Protein AF-A0A0M3KG43-F1 (afdb_monomer)

Structure (mmCIF, N/CA/C/O backbone):
data_AF-A0A0M3KG43-F1
#
_entry.id   AF-A0A0M3KG43-F1
#
loop_
_atom_site.group_PDB
_atom_site.id
_atom_site.type_symbol
_atom_site.label_atom_id
_atom_site.label_alt_id
_atom_site.label_comp_id
_atom_site.label_asym_id
_atom_site.label_entity_id
_atom_site.label_seq_id
_atom_site.pdbx_PDB_ins_code
_atom_site.Cartn_x
_atom_site.Cartn_y
_atom_site.Cartn_z
_atom_site.occupancy
_atom_site.B_iso_or_equiv
_atom_site.auth_seq_id
_atom_site.auth_comp_id
_atom_site.auth_asym_id
_atom_site.auth_atom_id
_atom_site.pdbx_PDB_model_num
ATOM 1 N N . LEU A 1 1 ? 4.629 12.536 -11.231 1.00 78.62 1 LEU A N 1
ATOM 2 C CA . LEU A 1 1 ? 5.384 11.865 -12.316 1.00 78.62 1 LEU A CA 1
ATOM 3 C C . LEU A 1 1 ? 6.868 12.067 -12.046 1.00 78.62 1 LEU A C 1
ATOM 5 O O . LEU A 1 1 ? 7.245 13.138 -11.595 1.00 78.62 1 LEU A O 1
ATOM 9 N N . CYS A 1 2 ? 7.681 11.039 -12.236 1.00 85.75 2 CYS A N 1
ATOM 10 C CA . CYS A 1 2 ? 9.037 10.951 -11.711 1.00 85.75 2 CYS A CA 1
ATOM 11 C C . CYS A 1 2 ? 9.881 10.137 -12.702 1.00 85.75 2 CYS A C 1
ATOM 13 O O . CYS A 1 2 ? 9.434 9.070 -13.115 1.00 85.75 2 CYS A O 1
ATOM 15 N N . TYR A 1 3 ? 11.050 10.628 -13.122 1.00 89.75 3 TYR A N 1
ATOM 16 C CA . TYR A 1 3 ? 11.850 10.020 -14.198 1.00 89.75 3 TYR A CA 1
ATOM 17 C C . TYR A 1 3 ? 13.330 9.904 -13.804 1.00 89.75 3 TYR A C 1
ATOM 19 O O . TYR A 1 3 ? 13.811 10.698 -13.000 1.00 89.75 3 TYR A O 1
ATOM 27 N N . ARG A 1 4 ? 14.039 8.905 -14.360 1.00 87.75 4 ARG A N 1
ATOM 28 C CA . ARG A 1 4 ? 15.476 8.622 -14.117 1.00 87.75 4 ARG A CA 1
ATOM 29 C C . ARG A 1 4 ? 15.880 8.549 -12.639 1.00 87.75 4 ARG A C 1
ATOM 31 O O . ARG A 1 4 ? 16.940 9.018 -12.243 1.00 87.75 4 ARG A O 1
ATOM 38 N N . MET A 1 5 ? 15.043 7.930 -11.816 1.00 88.56 5 MET A N 1
ATOM 39 C CA . MET A 1 5 ? 15.365 7.746 -10.406 1.00 88.56 5 MET A CA 1
ATOM 40 C C . MET A 1 5 ? 16.176 6.486 -10.139 1.00 88.56 5 MET A C 1
ATOM 42 O O . MET A 1 5 ? 15.880 5.419 -10.676 1.00 88.56 5 MET A O 1
ATOM 46 N N . THR A 1 6 ? 17.144 6.616 -9.235 1.00 89.50 6 THR A N 1
ATOM 47 C CA . THR A 1 6 ? 17.834 5.479 -8.628 1.00 89.50 6 THR A CA 1
ATOM 48 C C . THR A 1 6 ? 16.889 4.729 -7.676 1.00 89.50 6 THR A C 1
ATOM 50 O O . THR A 1 6 ? 15.939 5.326 -7.154 1.00 89.50 6 THR A O 1
ATOM 53 N N . PRO A 1 7 ? 17.134 3.431 -7.409 1.00 85.56 7 PRO A N 1
ATOM 54 C CA . PRO A 1 7 ? 16.336 2.651 -6.459 1.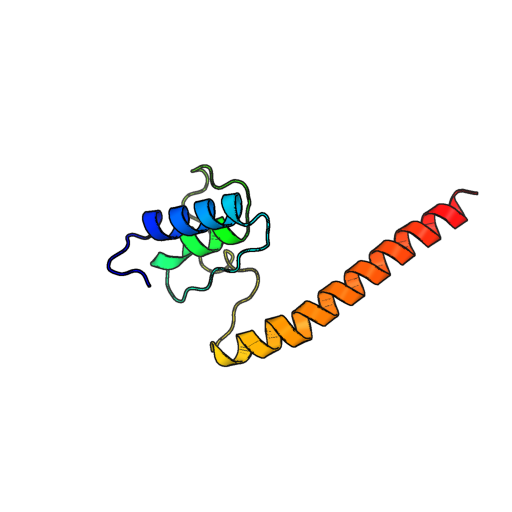00 85.56 7 PRO A CA 1
ATOM 55 C C . PRO A 1 7 ? 16.218 3.309 -5.073 1.00 85.56 7 PRO A C 1
ATOM 57 O O . PRO A 1 7 ? 15.142 3.314 -4.477 1.00 85.56 7 PRO A O 1
ATOM 60 N N . SER A 1 8 ? 17.295 3.940 -4.592 1.00 84.69 8 SER A N 1
ATOM 61 C CA . SER A 1 8 ? 17.319 4.659 -3.312 1.00 84.69 8 SER A CA 1
ATOM 62 C C . SER A 1 8 ? 16.380 5.868 -3.298 1.00 84.69 8 SER A C 1
ATOM 64 O O . SER A 1 8 ? 15.620 6.040 -2.347 1.00 84.69 8 SER A O 1
ATOM 66 N N . ASN A 1 9 ? 16.365 6.662 -4.375 1.00 89.25 9 ASN A N 1
ATOM 67 C CA . ASN A 1 9 ? 15.508 7.846 -4.465 1.00 89.25 9 ASN A CA 1
ATOM 68 C C . ASN A 1 9 ? 14.021 7.458 -4.472 1.00 89.25 9 ASN A C 1
ATOM 70 O O . ASN A 1 9 ? 13.202 8.128 -3.843 1.00 89.25 9 ASN A O 1
ATOM 74 N N . LYS A 1 10 ? 13.661 6.346 -5.134 1.00 88.62 10 LYS A N 1
ATOM 75 C CA . LYS A 1 10 ? 12.285 5.818 -5.104 1.00 88.62 10 LYS A CA 1
ATOM 76 C C .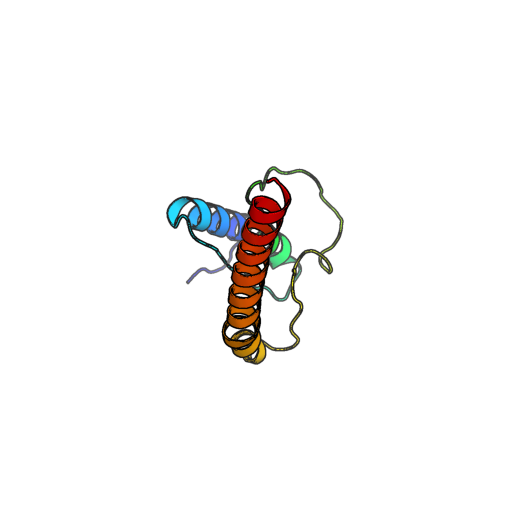 LYS A 1 10 ? 11.844 5.476 -3.676 1.00 88.62 10 LYS A C 1
ATOM 78 O O . LYS A 1 10 ? 10.740 5.837 -3.271 1.00 88.62 10 LYS A O 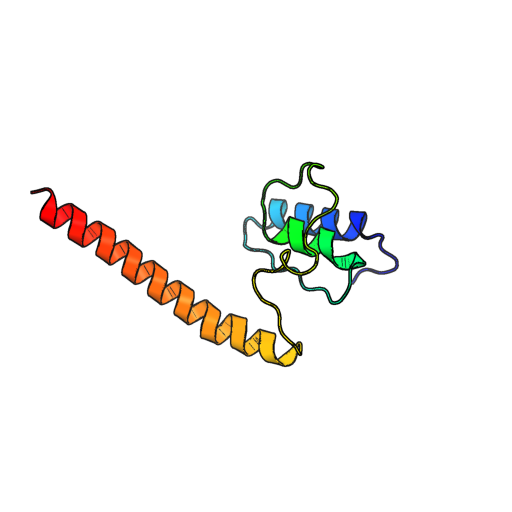1
ATOM 83 N N . ALA A 1 11 ? 12.707 4.812 -2.908 1.00 85.44 11 ALA A N 1
ATOM 84 C CA . ALA A 1 11 ? 12.425 4.436 -1.524 1.00 85.44 11 ALA A CA 1
ATOM 85 C C . ALA A 1 11 ? 12.305 5.652 -0.591 1.00 85.44 11 ALA A C 1
ATOM 87 O O . ALA A 1 11 ? 11.431 5.692 0.279 1.00 85.44 11 ALA A O 1
ATOM 88 N N . GLU A 1 12 ? 13.142 6.670 -0.792 1.00 87.62 12 GLU A N 1
ATOM 89 C CA . GLU A 1 12 ? 13.101 7.901 -0.004 1.00 87.62 12 GLU A CA 1
ATOM 90 C C . GLU A 1 12 ? 11.792 8.673 -0.205 1.00 87.62 12 GLU A C 1
ATOM 92 O O . GLU A 1 12 ? 11.181 9.107 0.773 1.00 87.62 12 GLU A O 1
ATOM 97 N N . ILE A 1 13 ? 11.293 8.756 -1.443 1.00 89.19 13 ILE A N 1
ATOM 98 C CA . ILE A 1 13 ? 9.990 9.372 -1.732 1.00 89.19 13 ILE A CA 1
ATOM 99 C C . ILE A 1 13 ? 8.864 8.641 -1.001 1.00 89.19 13 ILE A C 1
ATOM 101 O O . ILE A 1 13 ? 8.029 9.287 -0.368 1.00 89.19 13 ILE A O 1
ATOM 105 N N . VAL A 1 14 ? 8.844 7.306 -1.038 1.00 87.06 14 VAL A N 1
ATOM 106 C CA . VAL A 1 14 ? 7.836 6.517 -0.310 1.00 87.06 14 VAL A CA 1
ATOM 107 C C . VAL A 1 14 ? 7.902 6.800 1.191 1.00 87.06 14 VAL A C 1
ATOM 109 O O . VAL A 1 14 ? 6.867 7.027 1.821 1.00 87.06 14 VAL A O 1
ATOM 112 N N . LYS A 1 15 ? 9.110 6.870 1.762 1.00 85.06 15 LYS A N 1
ATOM 113 C CA . LYS A 1 15 ? 9.321 7.189 3.182 1.00 85.06 15 LYS A CA 1
ATOM 114 C C . LYS A 1 15 ? 8.834 8.598 3.536 1.00 85.06 15 LYS A C 1
ATOM 116 O O . LYS A 1 15 ? 8.226 8.779 4.592 1.00 85.06 15 LYS A O 1
ATOM 121 N N . LEU A 1 16 ? 9.072 9.582 2.668 1.00 87.38 16 LEU A N 1
ATOM 122 C CA . LEU A 1 16 ? 8.583 10.952 2.838 1.00 87.38 16 LEU A CA 1
ATOM 123 C C . LEU A 1 16 ? 7.053 11.004 2.795 1.00 87.38 16 LEU A C 1
ATOM 125 O O . LEU A 1 16 ? 6.438 11.526 3.722 1.00 87.38 16 LEU A O 1
ATOM 129 N N . VAL A 1 17 ? 6.430 10.392 1.785 1.00 87.19 17 VAL A N 1
ATOM 130 C CA . VAL A 1 17 ? 4.965 10.354 1.650 1.00 87.19 17 VAL A CA 1
ATOM 131 C C . VAL A 1 17 ? 4.323 9.655 2.847 1.00 87.19 17 VAL A C 1
ATOM 133 O O . VAL A 1 17 ? 3.354 10.170 3.400 1.00 87.19 17 VAL A O 1
ATOM 136 N N . LYS A 1 18 ? 4.888 8.534 3.308 1.00 81.31 18 LYS A N 1
ATOM 137 C CA . LYS A 1 18 ? 4.397 7.805 4.487 1.00 81.31 18 LYS A CA 1
ATOM 138 C C . LYS A 1 18 ? 4.418 8.677 5.747 1.00 81.31 18 LYS A C 1
ATOM 140 O O . LYS A 1 18 ? 3.433 8.713 6.481 1.00 81.31 18 LYS A O 1
ATOM 145 N N . LYS A 1 19 ? 5.500 9.438 5.961 1.00 82.50 19 LYS A N 1
ATOM 146 C CA . LYS A 1 19 ? 5.608 10.392 7.079 1.00 82.50 19 LYS A CA 1
ATOM 147 C C . LYS A 1 19 ? 4.607 11.543 6.972 1.00 82.50 19 LYS A C 1
ATOM 149 O O . LYS A 1 19 ? 4.039 11.943 7.985 1.00 82.50 19 LYS A O 1
ATOM 154 N N . SER A 1 20 ? 4.394 12.074 5.771 1.00 85.31 20 SER A N 1
ATOM 155 C CA . SER A 1 20 ? 3.522 13.233 5.560 1.00 85.31 20 SER A CA 1
ATOM 156 C C . SER A 1 20 ? 2.033 12.887 5.603 1.00 85.31 20 SER A C 1
ATOM 158 O O . SER A 1 20 ? 1.255 13.655 6.160 1.00 85.31 20 SER A O 1
ATOM 160 N N . LEU A 1 21 ? 1.623 11.750 5.032 1.00 80.44 21 LEU A N 1
ATOM 161 C CA . LEU A 1 21 ? 0.206 11.428 4.830 1.00 80.44 21 LEU A CA 1
ATOM 162 C C . LEU A 1 21 ? -0.456 10.730 6.034 1.00 80.44 21 LEU A C 1
ATOM 164 O O . LEU A 1 21 ? -1.675 10.586 6.031 1.00 80.44 21 LEU A O 1
ATOM 168 N N . LYS A 1 22 ? 0.318 10.273 7.039 1.00 73.19 22 LYS A N 1
ATOM 169 C CA . LYS A 1 22 ? -0.150 9.473 8.203 1.00 73.19 22 LYS A CA 1
ATOM 170 C C . LYS A 1 22 ? -1.117 8.327 7.833 1.00 73.19 22 LYS A C 1
ATOM 172 O O . LYS A 1 22 ? -1.958 7.926 8.632 1.00 73.19 22 LYS A O 1
ATOM 177 N N . GLY A 1 23 ? -1.011 7.814 6.610 1.00 71.75 23 GLY A N 1
ATOM 178 C CA . GLY A 1 23 ? -1.898 6.807 6.039 1.00 71.75 23 GLY A CA 1
ATOM 179 C C . GLY A 1 23 ? -1.125 5.598 5.524 1.00 71.75 23 GLY A C 1
ATOM 180 O O . GLY A 1 23 ? 0.107 5.574 5.537 1.00 71.75 23 GLY A O 1
ATOM 181 N N . LYS A 1 24 ? -1.854 4.587 5.041 1.00 75.75 24 LYS A N 1
ATOM 182 C CA . LYS A 1 24 ? -1.240 3.423 4.391 1.00 75.75 24 LYS A CA 1
ATOM 183 C C . LYS A 1 24 ? -0.768 3.801 2.989 1.00 75.75 24 LYS A C 1
ATOM 185 O O . LYS A 1 24 ? -1.536 4.346 2.200 1.00 75.75 24 LYS A O 1
ATOM 190 N N . VAL A 1 25 ? 0.485 3.482 2.682 1.00 82.62 25 VAL A N 1
ATOM 191 C CA . VAL A 1 25 ? 1.090 3.677 1.362 1.00 82.62 25 VAL A CA 1
ATOM 192 C C . VAL A 1 25 ? 1.278 2.307 0.727 1.00 82.62 25 VAL A C 1
ATOM 194 O O . VAL A 1 25 ? 1.808 1.410 1.370 1.00 82.62 25 VAL A O 1
ATOM 197 N N . LEU A 1 26 ? 0.844 2.150 -0.522 1.00 82.81 26 LEU A N 1
ATOM 198 C CA . LEU A 1 26 ? 1.050 0.936 -1.308 1.00 82.81 26 LEU A CA 1
ATOM 199 C C . LEU A 1 26 ? 2.079 1.224 -2.402 1.00 82.81 26 LEU A C 1
ATOM 201 O O . LEU A 1 26 ? 1.856 2.107 -3.233 1.00 82.81 26 LEU A O 1
ATOM 205 N N . ALA A 1 27 ? 3.180 0.475 -2.416 1.00 84.69 27 ALA A N 1
ATOM 206 C CA . ALA A 1 27 ? 4.167 0.507 -3.491 1.00 84.69 27 ALA A CA 1
ATOM 207 C C . ALA A 1 27 ? 4.055 -0.756 -4.349 1.00 84.69 27 ALA A 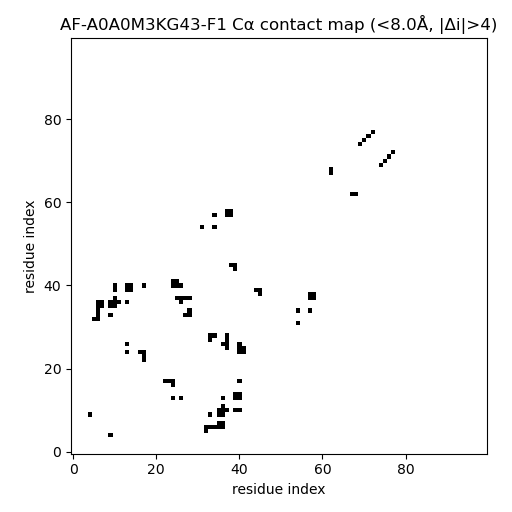C 1
ATOM 209 O O . ALA A 1 27 ? 3.858 -1.855 -3.840 1.00 84.69 27 ALA A O 1
ATOM 210 N N . ILE A 1 28 ? 4.169 -0.590 -5.666 1.00 83.12 28 ILE A N 1
ATOM 211 C CA . ILE A 1 28 ? 4.070 -1.674 -6.645 1.00 83.12 28 ILE A CA 1
ATOM 212 C C . ILE A 1 28 ? 5.233 -1.520 -7.610 1.00 83.12 28 ILE A C 1
ATOM 214 O O . ILE A 1 28 ? 5.479 -0.420 -8.105 1.00 83.12 28 ILE A O 1
ATOM 218 N N . GLY A 1 29 ? 5.924 -2.620 -7.877 1.00 83.88 29 GLY A N 1
ATOM 219 C CA . GLY A 1 29 ? 7.037 -2.681 -8.812 1.00 83.88 29 GLY A CA 1
ATOM 220 C C . GLY A 1 29 ? 7.134 -4.056 -9.451 1.00 83.88 29 GLY A C 1
ATOM 221 O O . GLY A 1 29 ? 6.565 -5.024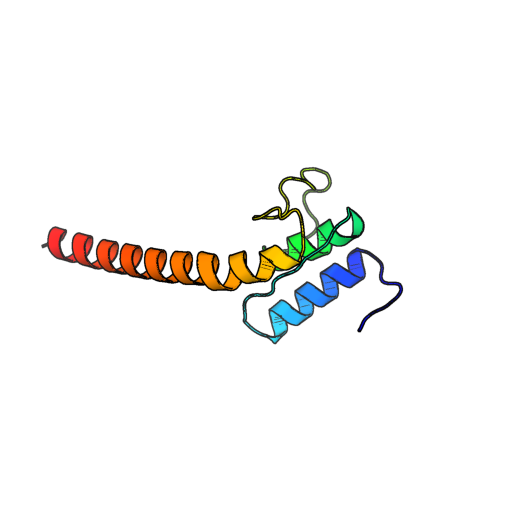 -8.944 1.00 83.88 29 GLY A O 1
ATOM 222 N N . ASP A 1 30 ? 7.820 -4.124 -10.582 1.00 79.94 30 ASP A N 1
ATOM 223 C CA . ASP A 1 30 ? 7.951 -5.326 -11.409 1.00 79.94 30 ASP A CA 1
ATOM 224 C C . ASP A 1 30 ? 9.363 -5.931 -11.364 1.00 79.94 30 ASP A C 1
ATOM 226 O O . ASP A 1 30 ? 9.534 -7.114 -11.658 1.00 79.94 30 ASP A O 1
ATOM 230 N N . GLY A 1 31 ? 10.370 -5.146 -10.969 1.00 78.50 31 GLY A N 1
ATOM 231 C CA . GLY A 1 31 ? 11.772 -5.554 -10.994 1.00 78.50 31 GLY A CA 1
ATOM 232 C C . GLY A 1 31 ? 12.549 -5.306 -9.700 1.00 78.50 31 GLY A C 1
ATOM 233 O O . GLY A 1 31 ? 12.102 -4.641 -8.767 1.00 78.50 31 GLY A O 1
ATOM 234 N N . ALA A 1 32 ? 13.792 -5.799 -9.675 1.00 77.75 32 ALA A N 1
ATOM 235 C CA . ALA A 1 32 ? 14.712 -5.663 -8.539 1.00 77.75 32 ALA A CA 1
ATOM 236 C C . ALA A 1 32 ? 14.974 -4.199 -8.124 1.00 77.75 32 ALA A C 1
ATOM 238 O O . ALA A 1 32 ? 15.239 -3.916 -6.959 1.00 77.75 32 ALA A O 1
ATOM 239 N N . ASN A 1 33 ? 14.848 -3.261 -9.067 1.00 81.75 33 ASN A N 1
ATOM 240 C CA . ASN A 1 33 ? 15.010 -1.826 -8.828 1.00 81.75 33 ASN A CA 1
ATOM 241 C C . ASN A 1 33 ? 13.907 -1.222 -7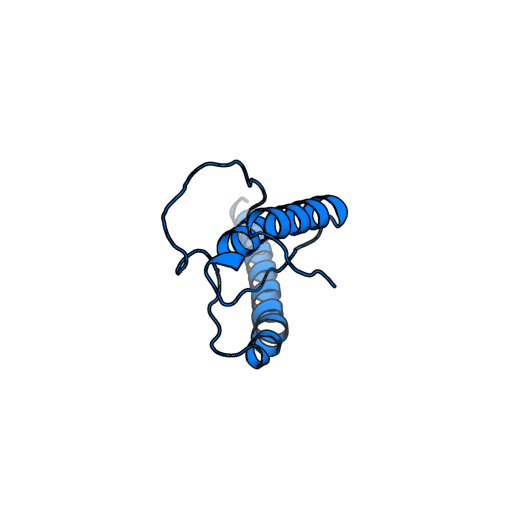.946 1.00 81.75 33 ASN A C 1
ATOM 243 O O . ASN A 1 33 ? 14.093 -0.128 -7.413 1.00 81.75 33 ASN A O 1
ATOM 247 N N . ASP A 1 34 ? 12.772 -1.907 -7.805 1.00 82.88 34 ASP A N 1
ATOM 248 C CA . ASP A 1 34 ? 11.632 -1.449 -7.011 1.00 82.88 34 ASP A CA 1
ATOM 249 C C . ASP A 1 34 ? 11.543 -2.145 -5.649 1.00 82.88 34 ASP A C 1
ATOM 251 O O . ASP A 1 34 ? 10.795 -1.699 -4.786 1.00 82.88 34 ASP A O 1
ATOM 255 N N . VAL A 1 35 ? 12.356 -3.178 -5.401 1.00 79.81 35 VAL A N 1
ATOM 256 C CA . VAL A 1 35 ? 12.444 -3.864 -4.100 1.00 79.81 35 VAL A CA 1
ATOM 257 C C . VAL A 1 35 ? 12.638 -2.894 -2.923 1.00 79.81 35 VAL A C 1
ATOM 259 O O . VAL A 1 35 ? 11.858 -2.991 -1.975 1.00 79.81 35 VAL A O 1
ATOM 262 N N . PRO A 1 36 ? 13.582 -1.925 -2.944 1.00 79.69 36 PRO A N 1
ATOM 263 C CA . PRO A 1 36 ? 13.738 -1.007 -1.811 1.00 79.69 36 PRO A CA 1
ATOM 264 C C . PRO A 1 36 ? 12.527 -0.079 -1.630 1.00 79.69 36 PRO A C 1
ATOM 266 O O . PRO A 1 36 ? 12.200 0.306 -0.510 1.00 79.69 36 PRO A O 1
ATOM 269 N N . MET A 1 37 ? 11.832 0.257 -2.721 1.00 82.75 37 MET A N 1
ATOM 270 C CA . MET A 1 37 ? 10.604 1.052 -2.688 1.00 82.75 37 MET A CA 1
ATOM 271 C C . MET A 1 37 ? 9.440 0.261 -2.071 1.00 82.75 37 MET A C 1
ATOM 273 O O . MET A 1 37 ? 8.714 0.813 -1.246 1.00 82.75 37 MET A O 1
ATOM 277 N N . ILE A 1 38 ? 9.288 -1.017 -2.436 1.00 82.94 38 ILE A N 1
ATOM 278 C CA . ILE A 1 38 ? 8.259 -1.922 -1.898 1.00 82.94 38 ILE A CA 1
ATOM 279 C C . ILE A 1 38 ? 8.484 -2.142 -0.395 1.00 82.94 38 ILE A C 1
ATOM 281 O O . ILE A 1 38 ? 7.584 -1.906 0.405 1.00 82.94 38 ILE A O 1
ATOM 285 N N . GLN A 1 39 ? 9.717 -2.451 0.014 1.00 77.31 39 GLN A N 1
ATOM 286 C CA . GLN A 1 39 ? 10.047 -2.708 1.420 1.00 77.31 39 GLN A CA 1
ATOM 287 C C . GLN A 1 39 ? 9.797 -1.506 2.346 1.00 77.31 39 GLN A C 1
ATOM 289 O O . GLN A 1 39 ? 9.313 -1.683 3.466 1.00 77.31 39 GLN A O 1
ATOM 294 N N . CYS A 1 40 ? 10.110 -0.280 1.905 1.00 78.00 40 CYS A N 1
ATOM 295 C CA . CYS A 1 40 ? 9.849 0.908 2.725 1.00 78.00 40 CYS A CA 1
ATOM 296 C C . CYS A 1 40 ? 8.356 1.308 2.754 1.00 78.00 40 CYS A C 1
ATOM 298 O O . CYS A 1 40 ? 7.965 2.096 3.621 1.00 78.00 40 CYS A O 1
ATOM 300 N N . ALA A 1 41 ? 7.515 0.804 1.840 1.00 70.38 41 ALA A N 1
ATOM 301 C CA . ALA A 1 41 ? 6.068 1.022 1.901 1.00 70.38 41 ALA A CA 1
ATOM 302 C C . ALA A 1 41 ? 5.429 0.181 3.012 1.00 70.38 41 ALA A C 1
ATOM 304 O O . ALA A 1 41 ? 4.672 0.726 3.821 1.00 70.38 41 ALA A O 1
ATOM 305 N N . ASP A 1 42 ? 5.816 -1.092 3.112 1.00 66.50 42 ASP A N 1
ATOM 306 C CA . ASP A 1 42 ? 5.248 -2.035 4.079 1.00 66.50 42 ASP A CA 1
ATOM 307 C C . ASP A 1 42 ? 5.715 -1.720 5.513 1.00 66.50 42 ASP A C 1
ATOM 309 O O . ASP A 1 42 ? 4.898 -1.439 6.393 1.00 66.50 42 ASP A O 1
ATOM 313 N N . ASN A 1 43 ? 7.026 -1.606 5.753 1.00 57.94 43 ASN A N 1
ATOM 314 C CA . ASN A 1 43 ? 7.569 -1.420 7.106 1.00 57.94 43 ASN A CA 1
ATOM 315 C C . ASN A 1 43 ? 7.840 0.055 7.456 1.00 57.94 43 ASN A C 1
ATOM 317 O O . ASN A 1 43 ? 8.177 0.878 6.607 1.00 57.94 43 ASN A O 1
ATOM 321 N N . GLU A 1 44 ? 7.652 0.441 8.720 1.00 49.03 44 GLU A N 1
ATOM 322 C CA . GLU A 1 44 ? 7.894 1.817 9.199 1.00 49.03 44 GLU A CA 1
ATOM 323 C C . GLU A 1 44 ? 9.384 2.118 9.457 1.00 49.03 44 GLU A C 1
ATOM 325 O O . GLU A 1 44 ? 9.819 3.268 9.363 1.00 49.03 44 GLU A O 1
ATOM 330 N N . SER A 1 45 ? 10.205 1.094 9.702 1.00 47.12 45 SER A N 1
ATOM 331 C CA . SER A 1 45 ? 11.619 1.226 10.067 1.00 47.12 45 SER A CA 1
ATOM 332 C C . SER A 1 45 ? 12.561 0.875 8.906 1.00 47.12 45 SER A C 1
ATOM 334 O O . SER A 1 45 ? 13.208 -0.168 8.901 1.00 47.12 45 SER A O 1
ATOM 336 N N . CYS A 1 46 ? 12.680 1.751 7.906 1.00 49.12 46 CYS A N 1
ATOM 337 C CA . CYS A 1 46 ? 13.760 1.639 6.914 1.00 49.12 46 CYS A CA 1
ATOM 338 C C . CYS A 1 46 ? 15.062 2.216 7.512 1.00 49.12 46 CYS A C 1
ATOM 340 O O . CYS A 1 46 ? 15.357 3.406 7.330 1.00 49.12 46 CYS A O 1
ATOM 342 N N . SER A 1 47 ? 15.804 1.387 8.254 1.00 41.69 47 SER A N 1
ATOM 343 C CA . SER A 1 47 ? 17.170 1.648 8.735 1.00 41.69 47 SER A CA 1
ATOM 344 C C . SER A 1 47 ? 18.118 0.538 8.265 1.00 41.69 47 SER A C 1
ATOM 346 O O . SER A 1 47 ? 18.335 -0.414 8.999 1.00 41.69 47 SER A O 1
ATOM 348 N N . LEU A 1 48 ? 18.633 0.666 7.034 1.00 50.50 48 LEU A N 1
ATOM 349 C CA . LEU A 1 48 ? 19.932 0.180 6.505 1.00 50.50 48 LEU A CA 1
ATOM 350 C C . LEU A 1 48 ? 20.475 -1.233 6.852 1.00 50.50 48 LEU A C 1
ATOM 352 O O . LEU A 1 48 ? 21.600 -1.537 6.473 1.00 50.50 48 LEU A O 1
ATOM 356 N N . LEU A 1 49 ? 19.730 -2.124 7.497 1.00 36.97 49 LEU A N 1
ATOM 357 C CA . LEU A 1 49 ? 20.190 -3.459 7.881 1.00 36.97 49 LEU A CA 1
ATOM 358 C C . LEU A 1 49 ? 19.378 -4.533 7.157 1.00 36.97 49 LEU A C 1
ATOM 360 O O . LEU A 1 49 ? 18.156 -4.480 7.108 1.00 36.97 49 LEU A O 1
ATOM 364 N N . ILE A 1 50 ? 20.089 -5.553 6.679 1.00 41.41 50 ILE A N 1
ATOM 365 C CA . ILE A 1 50 ? 19.603 -6.744 5.963 1.00 41.41 50 ILE A CA 1
ATOM 366 C C . ILE A 1 50 ? 19.484 -6.542 4.440 1.00 41.41 50 ILE A C 1
ATOM 368 O O . ILE A 1 50 ? 18.516 -6.884 3.766 1.00 41.41 50 ILE A O 1
ATOM 372 N N . GLN A 1 51 ? 20.584 -6.046 3.876 1.00 46.16 51 GLN A N 1
ATOM 373 C CA . GLN A 1 51 ? 21.164 -6.583 2.646 1.00 46.16 51 GLN A CA 1
ATOM 374 C C . GLN A 1 51 ? 20.870 -8.097 2.484 1.00 46.16 51 GLN A C 1
ATOM 376 O O . GLN A 1 51 ? 21.174 -8.887 3.372 1.00 46.16 51 GLN A O 1
ATOM 381 N N . MET A 1 52 ? 20.381 -8.487 1.299 1.00 39.97 52 MET A N 1
ATOM 382 C CA . MET A 1 52 ? 20.612 -9.799 0.654 1.00 39.97 52 MET A CA 1
ATOM 383 C C . MET A 1 52 ? 19.604 -10.958 0.793 1.00 39.97 52 MET A C 1
ATOM 385 O O . MET A 1 52 ? 19.904 -12.023 0.264 1.00 39.97 52 MET A O 1
ATOM 389 N N . PHE A 1 53 ? 18.397 -10.820 1.351 1.00 40.84 53 PHE A N 1
ATOM 390 C CA . PHE A 1 53 ? 17.409 -11.911 1.235 1.00 40.84 53 PHE A CA 1
ATOM 391 C C . PHE A 1 53 ? 16.014 -11.421 0.862 1.00 40.84 53 PHE A C 1
ATOM 393 O O . PHE A 1 53 ? 15.406 -10.644 1.585 1.00 40.84 53 PHE A O 1
ATOM 400 N N . LYS A 1 54 ? 15.488 -12.006 -0.223 1.00 39.81 54 LYS A N 1
ATOM 401 C CA . LYS A 1 54 ? 14.064 -12.093 -0.578 1.00 39.81 54 LYS A CA 1
ATOM 402 C C . LYS A 1 54 ? 13.470 -10.937 -1.389 1.00 39.81 54 LYS A C 1
ATOM 404 O O . LYS A 1 54 ? 12.507 -10.321 -0.972 1.00 39.81 54 LYS A O 1
ATOM 409 N N . ALA A 1 55 ? 13.894 -10.786 -2.642 1.00 40.69 55 ALA A N 1
ATOM 410 C CA . ALA A 1 55 ? 13.075 -10.094 -3.648 1.00 40.69 55 ALA A CA 1
ATOM 411 C C . ALA A 1 55 ? 11.754 -10.842 -3.977 1.00 40.69 55 ALA A C 1
ATOM 413 O O . ALA A 1 55 ? 10.817 -10.234 -4.469 1.00 40.69 55 ALA A O 1
ATOM 414 N N . VAL A 1 56 ? 11.648 -12.142 -3.654 1.00 38.12 56 VAL A N 1
ATOM 415 C CA . VAL A 1 56 ? 10.419 -12.958 -3.816 1.00 38.12 56 VAL A CA 1
ATOM 416 C C . VAL A 1 56 ? 9.583 -13.043 -2.524 1.00 38.12 56 VAL A C 1
ATOM 418 O O . VAL A 1 56 ? 8.423 -13.430 -2.565 1.00 38.12 56 VAL A O 1
ATOM 421 N N . MET A 1 57 ? 10.129 -12.626 -1.375 1.00 43.94 57 MET A N 1
ATOM 422 C CA . MET A 1 57 ? 9.378 -12.488 -0.112 1.00 43.94 57 MET A CA 1
ATOM 423 C C . MET A 1 57 ? 9.432 -11.062 0.449 1.00 43.94 57 MET A C 1
ATOM 425 O O . MET A 1 57 ? 9.444 -10.870 1.661 1.00 43.94 57 MET A O 1
ATOM 429 N N . ALA A 1 58 ? 9.537 -10.076 -0.441 1.00 45.53 58 ALA A N 1
ATOM 430 C CA . ALA A 1 58 ? 9.486 -8.657 -0.095 1.00 45.53 58 ALA A CA 1
ATOM 431 C C . ALA A 1 58 ? 8.113 -8.031 -0.376 1.00 45.53 58 ALA A C 1
ATOM 433 O O . ALA A 1 58 ? 7.932 -6.862 -0.079 1.00 45.53 58 ALA A O 1
ATOM 434 N N . SER A 1 59 ? 7.175 -8.783 -0.957 1.00 52.53 59 SER A N 1
ATOM 435 C CA . SER A 1 59 ? 5.808 -8.337 -1.225 1.00 52.53 59 SER A CA 1
ATOM 436 C C . SER A 1 59 ? 4.827 -9.301 -0.573 1.00 52.53 59 SER A C 1
ATOM 438 O O . SER A 1 59 ? 4.888 -10.500 -0.856 1.00 52.53 59 SER A O 1
ATOM 440 N N . ASP A 1 60 ? 3.886 -8.787 0.215 1.00 61.94 60 ASP A N 1
ATOM 441 C CA . ASP A 1 60 ? 2.841 -9.605 0.847 1.00 61.94 60 ASP A CA 1
ATOM 442 C C . ASP A 1 60 ? 1.930 -10.304 -0.182 1.00 61.94 60 ASP A C 1
ATOM 444 O O . ASP A 1 60 ? 1.324 -11.337 0.105 1.00 61.94 60 ASP A O 1
ATOM 448 N N . PHE A 1 61 ? 1.857 -9.772 -1.410 1.00 67.19 61 PHE A N 1
ATOM 449 C CA . PHE A 1 61 ? 1.046 -10.309 -2.502 1.00 67.19 61 PHE A CA 1
ATOM 450 C C . PHE A 1 61 ? 1.775 -10.212 -3.847 1.00 67.19 61 PHE A C 1
ATOM 452 O O . PHE A 1 61 ? 2.166 -9.127 -4.272 1.00 67.19 61 PHE A O 1
ATOM 459 N N . ALA A 1 62 ? 1.884 -11.336 -4.562 1.00 72.62 62 ALA A N 1
ATOM 460 C CA . ALA A 1 62 ? 2.362 -11.384 -5.943 1.00 72.62 62 ALA A CA 1
ATOM 461 C C . ALA A 1 62 ? 1.180 -11.561 -6.907 1.00 72.62 62 ALA A C 1
ATOM 463 O O . ALA A 1 62 ? 0.378 -12.486 -6.771 1.00 72.62 62 ALA A O 1
ATOM 464 N N . ILE A 1 63 ? 1.064 -10.671 -7.893 1.00 76.94 63 ILE A N 1
ATOM 465 C CA . ILE A 1 63 ? -0.037 -10.663 -8.860 1.00 76.94 63 ILE A CA 1
ATOM 466 C C . ILE A 1 63 ? 0.539 -10.693 -10.276 1.00 76.94 63 ILE A C 1
ATOM 468 O O . ILE A 1 63 ? 1.390 -9.880 -10.616 1.00 76.94 63 ILE A O 1
ATOM 472 N N . ALA A 1 64 ? 0.027 -11.576 -11.137 1.00 77.94 64 ALA A N 1
ATOM 473 C CA . ALA A 1 64 ? 0.546 -11.744 -12.499 1.00 77.94 64 ALA A CA 1
ATOM 474 C C . ALA A 1 64 ? 0.294 -10.544 -13.436 1.00 77.94 64 ALA A C 1
ATOM 476 O O . ALA A 1 64 ? 1.021 -10.347 -14.404 1.00 77.94 64 ALA A O 1
ATOM 477 N N . ARG A 1 65 ? -0.776 -9.768 -13.210 1.00 82.06 65 ARG A N 1
ATOM 478 C CA . ARG A 1 65 ? -1.152 -8.614 -14.045 1.00 82.06 65 ARG A CA 1
ATOM 479 C C . AR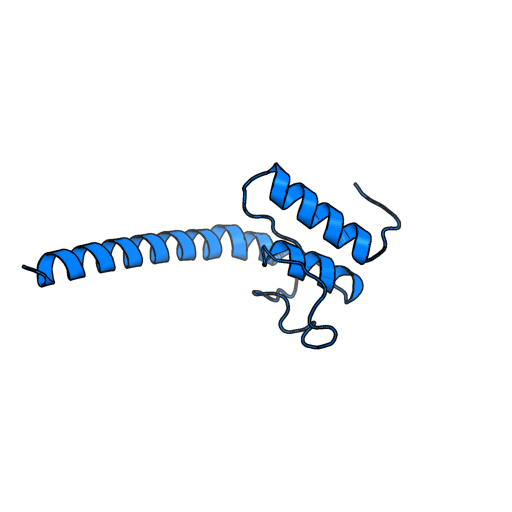G A 1 65 ? -1.768 -7.506 -13.204 1.00 82.06 65 ARG A C 1
ATOM 481 O O . ARG A 1 65 ? -2.609 -7.772 -12.347 1.00 82.06 65 ARG A O 1
ATOM 488 N N . PHE A 1 66 ? -1.469 -6.256 -13.554 1.00 82.25 66 PHE A N 1
ATOM 489 C CA . PHE A 1 66 ? -1.969 -5.074 -12.843 1.00 82.25 66 PHE A CA 1
ATOM 490 C C . PHE A 1 66 ? -3.507 -4.989 -12.776 1.00 82.25 66 PHE A C 1
ATOM 492 O O . PHE A 1 66 ? -4.060 -4.492 -11.801 1.00 82.25 66 PHE A O 1
ATOM 499 N N . ARG A 1 67 ? -4.237 -5.552 -13.753 1.00 86.44 67 ARG A N 1
ATOM 500 C CA . ARG A 1 67 ? -5.716 -5.584 -13.744 1.00 86.44 67 ARG A CA 1
ATOM 501 C C . ARG A 1 67 ? -6.299 -6.261 -12.495 1.00 86.44 67 ARG A C 1
ATOM 503 O O . ARG A 1 67 ? -7.371 -5.863 -12.042 1.00 86.44 67 ARG A O 1
ATOM 510 N N . PHE A 1 68 ? -5.620 -7.262 -11.937 1.00 85.56 68 PHE A N 1
ATOM 511 C CA . PHE A 1 68 ? -6.109 -7.977 -10.755 1.00 85.56 68 PHE A CA 1
ATOM 512 C C . PHE A 1 68 ? -5.908 -7.194 -9.453 1.00 85.56 68 PHE A C 1
ATOM 514 O O . PHE A 1 68 ? -6.588 -7.485 -8.471 1.00 85.56 68 PHE A O 1
ATOM 521 N N . LEU A 1 69 ? -5.059 -6.158 -9.449 1.00 86.00 69 LEU A N 1
ATOM 522 C CA . LEU A 1 69 ? -4.853 -5.286 -8.291 1.00 86.00 69 LEU A CA 1
ATOM 523 C C . LEU A 1 69 ? -6.168 -4.662 -7.812 1.00 86.00 69 LEU A C 1
ATOM 525 O O . LEU A 1 69 ? -6.430 -4.599 -6.613 1.00 86.00 69 LEU A O 1
ATOM 529 N N . ARG A 1 70 ? -7.030 -4.253 -8.751 1.00 88.06 70 ARG A N 1
ATOM 530 C CA . ARG A 1 70 ? -8.343 -3.680 -8.431 1.00 88.06 70 ARG A CA 1
ATOM 531 C C . ARG A 1 70 ? -9.194 -4.658 -7.623 1.00 88.06 70 ARG A C 1
ATOM 533 O O . ARG A 1 70 ? -9.768 -4.274 -6.611 1.00 88.06 70 ARG A O 1
ATOM 540 N N . THR A 1 71 ? -9.273 -5.911 -8.064 1.00 88.69 71 THR A N 1
ATOM 541 C CA . THR A 1 71 ? -10.060 -6.947 -7.383 1.00 88.69 71 THR A CA 1
ATOM 542 C C . THR A 1 71 ? -9.430 -7.339 -6.049 1.00 88.69 71 THR A C 1
ATOM 544 O O . THR A 1 71 ? -10.149 -7.580 -5.078 1.00 88.69 71 THR A O 1
ATOM 547 N N . LEU A 1 72 ? -8.097 -7.375 -5.970 1.00 85.94 72 LEU A N 1
ATOM 548 C CA . LEU A 1 72 ? -7.394 -7.656 -4.723 1.00 85.94 72 LEU A CA 1
ATOM 549 C C . LEU A 1 72 ? -7.699 -6.582 -3.671 1.00 85.94 72 LEU A C 1
ATOM 551 O O . LEU A 1 72 ? -8.175 -6.904 -2.589 1.00 85.94 72 LEU A O 1
ATOM 555 N N . LEU A 1 73 ? -7.502 -5.304 -3.994 1.00 84.44 73 LEU A N 1
ATOM 556 C CA . LEU A 1 73 ? -7.687 -4.222 -3.025 1.00 84.44 73 LEU A CA 1
ATOM 557 C C . LEU A 1 73 ? -9.160 -4.005 -2.662 1.00 84.44 73 LEU A C 1
ATOM 559 O O . LEU A 1 73 ? -9.494 -3.918 -1.484 1.00 84.44 73 LEU A O 1
ATOM 563 N N . MET A 1 74 ? -10.049 -3.946 -3.657 1.00 87.94 74 MET A N 1
ATOM 564 C CA . MET A 1 74 ? -11.443 -3.555 -3.415 1.00 87.94 74 MET A CA 1
ATOM 565 C C . MET A 1 74 ? -12.284 -4.690 -2.835 1.00 87.94 74 MET A C 1
ATOM 567 O O . MET A 1 74 ? -13.105 -4.442 -1.961 1.00 87.94 74 MET A O 1
ATOM 571 N N . VAL A 1 75 ? -12.099 -5.930 -3.302 1.00 91.38 75 VAL A N 1
ATOM 572 C CA . VAL A 1 75 ? -12.899 -7.070 -2.824 1.00 91.38 75 VAL A CA 1
ATOM 573 C C . VAL A 1 75 ? -12.206 -7.731 -1.641 1.00 91.38 75 VAL A C 1
ATOM 575 O O . VAL A 1 75 ? -12.750 -7.772 -0.540 1.00 91.38 75 VAL A O 1
ATOM 578 N N . HIS A 1 76 ? -10.978 -8.213 -1.845 1.00 87.94 76 HIS A N 1
ATOM 579 C CA . HIS A 1 76 ? -10.283 -8.989 -0.818 1.00 87.94 76 HIS A CA 1
ATOM 580 C C . HIS A 1 76 ? -9.809 -8.097 0.329 1.00 87.94 76 HIS A C 1
ATOM 582 O O . HIS A 1 76 ? -9.942 -8.493 1.485 1.00 87.94 76 HIS A O 1
ATOM 588 N N . GLY A 1 77 ? -9.332 -6.884 0.034 1.00 85.88 77 GLY A N 1
ATOM 589 C CA . GLY A 1 77 ? -8.946 -5.905 1.048 1.00 85.88 77 G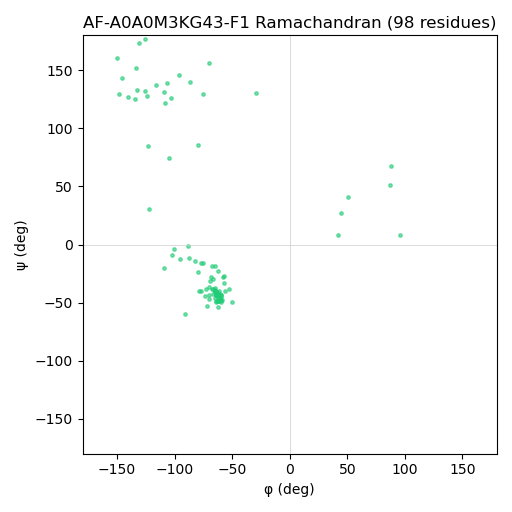LY A CA 1
ATOM 590 C C . GLY A 1 77 ? -10.118 -5.502 1.944 1.00 85.88 77 GLY A C 1
ATOM 591 O O . GLY A 1 77 ? -10.000 -5.583 3.166 1.00 85.88 77 GLY A O 1
ATOM 592 N N . HIS A 1 78 ? -11.272 -5.158 1.361 1.00 90.31 78 HIS A N 1
ATOM 593 C CA . HIS A 1 78 ? -12.470 -4.801 2.129 1.00 90.31 78 HIS A CA 1
ATOM 594 C C . HIS A 1 78 ? -12.975 -5.965 2.992 1.00 90.31 78 HIS A C 1
ATOM 596 O O . HIS A 1 78 ? -13.194 -5.801 4.192 1.00 90.31 78 HIS A O 1
ATOM 602 N N . TRP A 1 79 ? -13.100 -7.161 2.411 1.00 91.56 79 TRP A N 1
ATOM 603 C CA . TRP A 1 79 ? -13.556 -8.340 3.146 1.00 91.56 79 TRP A CA 1
ATOM 604 C C . TRP A 1 79 ? -12.593 -8.773 4.253 1.00 91.56 79 TRP A C 1
ATOM 606 O O . TRP A 1 79 ? -13.035 -9.203 5.316 1.00 91.56 79 TRP A O 1
ATOM 616 N N . CYS A 1 80 ? -11.282 -8.694 4.017 1.00 88.81 80 CYS A N 1
ATOM 617 C CA . CYS A 1 80 ? -10.283 -8.995 5.039 1.00 88.81 80 CYS A CA 1
ATOM 618 C C . CYS A 1 80 ? -10.387 -8.006 6.205 1.00 88.81 80 CYS A C 1
ATOM 620 O O . CYS A 1 80 ? -10.403 -8.424 7.361 1.00 88.81 80 CYS A O 1
ATOM 622 N N . TYR A 1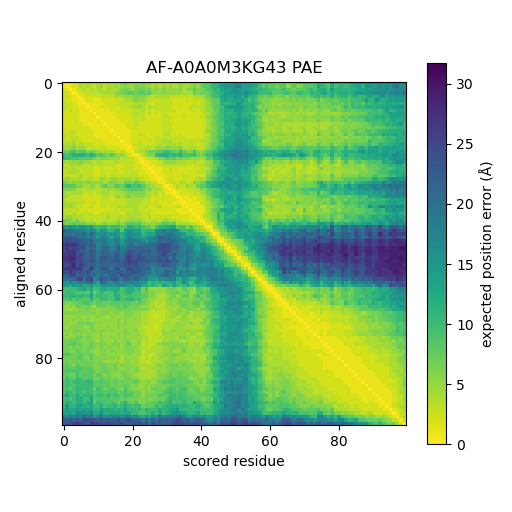 81 ? -10.542 -6.715 5.897 1.00 87.75 81 TYR A N 1
ATOM 623 C CA . TYR A 1 81 ? -10.683 -5.673 6.907 1.00 87.75 81 TYR A CA 1
ATOM 624 C C . TYR A 1 81 ? -11.937 -5.862 7.775 1.00 87.75 81 TYR A C 1
ATOM 626 O O . TYR A 1 81 ? -11.825 -5.873 9.000 1.00 87.75 81 TYR A O 1
ATOM 634 N N . ASP A 1 82 ? -13.108 -6.087 7.165 1.00 93.19 82 ASP A N 1
ATOM 635 C CA . ASP A 1 82 ? -14.364 -6.303 7.903 1.00 93.19 82 ASP A CA 1
ATOM 636 C C . ASP A 1 82 ? -14.311 -7.570 8.774 1.00 93.19 82 ASP A C 1
ATOM 638 O O . ASP A 1 82 ? -14.656 -7.538 9.958 1.00 93.19 82 ASP A O 1
ATOM 642 N N . ARG A 1 83 ? -13.793 -8.684 8.234 1.00 92.75 83 ARG A N 1
ATOM 643 C CA . ARG A 1 83 ? -13.644 -9.930 9.004 1.00 92.75 83 ARG A CA 1
ATOM 644 C C . ARG A 1 83 ? -12.704 -9.770 10.192 1.00 92.75 83 ARG A C 1
ATOM 646 O O . ARG A 1 83 ? -13.013 -10.265 11.277 1.00 92.75 83 ARG A O 1
ATOM 653 N N . LEU A 1 84 ? -11.573 -9.094 10.003 1.00 89.81 84 LEU A N 1
ATOM 654 C CA . LEU A 1 84 ? -10.595 -8.893 11.068 1.00 89.81 84 LEU A CA 1
ATOM 655 C C . LEU A 1 84 ? -11.164 -7.999 12.177 1.00 89.81 84 LEU A C 1
ATOM 657 O O . LEU A 1 84 ? -11.044 -8.348 13.349 1.00 89.81 84 LEU A O 1
ATOM 661 N N . ALA A 1 85 ? -11.865 -6.920 11.818 1.00 92.56 85 ALA A N 1
ATOM 662 C CA . ALA A 1 85 ? -12.533 -6.047 12.782 1.00 92.56 85 ALA A CA 1
ATOM 663 C C . ALA A 1 85 ? -13.589 -6.801 13.608 1.00 92.56 85 ALA A C 1
ATOM 665 O O . ALA A 1 85 ? -13.578 -6.735 14.838 1.00 92.56 85 ALA A O 1
ATOM 666 N N . ARG A 1 86 ? -14.458 -7.585 12.954 1.00 94.12 86 ARG A N 1
ATOM 667 C CA . ARG A 1 86 ? -15.480 -8.396 13.641 1.00 94.12 86 ARG A CA 1
ATOM 668 C C . ARG A 1 86 ? -14.869 -9.445 14.561 1.00 94.12 86 ARG A C 1
ATOM 670 O O . ARG A 1 86 ? -15.326 -9.605 15.687 1.00 94.12 86 ARG A O 1
ATOM 677 N N . THR A 1 87 ? -13.830 -10.137 14.097 1.00 93.81 87 THR A N 1
ATOM 678 C CA . THR A 1 87 ? -13.142 -11.165 14.893 1.00 93.81 87 THR A CA 1
ATOM 679 C C . THR A 1 87 ? -12.488 -10.547 16.124 1.00 93.81 87 THR A C 1
ATOM 681 O O . THR A 1 87 ? -12.589 -11.103 17.214 1.00 93.81 87 THR A O 1
ATOM 684 N N . PHE A 1 88 ? -11.872 -9.372 15.974 1.00 93.88 88 PHE A N 1
ATOM 685 C CA . PHE A 1 88 ? -11.252 -8.651 17.081 1.00 93.88 88 PHE A CA 1
ATOM 686 C C . PHE A 1 88 ? -12.285 -8.186 18.117 1.00 93.88 88 PHE A C 1
ATOM 688 O O . PHE A 1 88 ? -12.107 -8.418 19.311 1.00 93.88 88 PHE A O 1
ATOM 695 N N . LEU A 1 89 ? -13.405 -7.607 17.673 1.00 93.69 89 LEU A N 1
ATOM 696 C CA . LEU A 1 89 ? -14.502 -7.210 18.562 1.00 93.69 89 LEU A CA 1
ATOM 697 C C . LEU A 1 89 ? -15.118 -8.413 19.286 1.00 93.69 89 LEU A C 1
ATOM 699 O O . LEU A 1 89 ? -15.355 -8.351 20.490 1.00 93.69 89 LEU A O 1
ATOM 703 N N . TYR A 1 90 ? -15.330 -9.521 18.576 1.00 93.88 90 TYR A N 1
ATOM 704 C CA . TYR A 1 90 ? -15.846 -10.750 19.173 1.00 93.88 90 TYR A CA 1
ATOM 705 C C . TYR A 1 90 ? -14.874 -11.344 20.195 1.00 93.88 90 TYR A C 1
ATOM 707 O O . TYR A 1 90 ? -15.296 -11.802 21.254 1.00 93.88 90 TYR A O 1
ATOM 715 N N . PHE A 1 91 ? -13.571 -11.306 19.908 1.00 93.69 91 PHE A N 1
ATOM 716 C CA . PHE A 1 91 ? -12.540 -11.731 20.848 1.00 93.69 91 PHE A CA 1
ATOM 717 C C . PHE A 1 91 ? -12.591 -10.896 22.131 1.00 93.69 91 PHE A C 1
ATOM 719 O O . PHE A 1 91 ? -12.621 -11.467 23.217 1.00 93.69 91 PHE A O 1
ATOM 726 N N . LEU A 1 92 ? -12.663 -9.567 22.027 1.00 93.56 92 LEU A N 1
ATOM 727 C CA . LEU A 1 92 ? -12.781 -8.695 23.200 1.00 93.56 92 LEU A CA 1
ATOM 728 C C . LEU A 1 92 ? -14.061 -8.975 23.997 1.00 93.56 92 LEU A C 1
ATOM 730 O O . LEU A 1 92 ? -13.991 -9.149 25.210 1.00 93.56 92 LEU A O 1
ATOM 734 N N . TYR A 1 93 ? -15.205 -9.087 23.317 1.00 93.81 93 TYR A N 1
ATOM 735 C CA . TYR A 1 93 ? -16.489 -9.389 23.952 1.00 93.81 93 TYR A CA 1
ATOM 736 C C . TYR A 1 93 ? -16.463 -10.729 24.696 1.00 93.81 93 TYR A C 1
ATOM 738 O O . TYR A 1 93 ? -16.818 -10.796 25.870 1.00 93.81 93 TYR A O 1
ATOM 746 N N . LYS A 1 94 ? -15.989 -11.794 24.039 1.00 93.06 94 LYS A N 1
ATOM 747 C CA . LYS A 1 94 ? -15.926 -13.131 24.634 1.00 93.06 94 LYS A CA 1
ATOM 748 C C . LYS A 1 94 ? -15.007 -13.166 25.855 1.00 93.06 94 LYS A C 1
ATOM 750 O O . LYS A 1 94 ? -15.356 -13.798 26.845 1.00 93.06 94 LYS A O 1
ATOM 755 N N . ASN A 1 95 ? -13.844 -12.518 25.784 1.00 90.50 95 ASN A N 1
ATOM 756 C CA . ASN A 1 95 ? -12.924 -12.486 26.919 1.00 90.50 95 ASN A CA 1
ATOM 757 C C . ASN A 1 95 ? -13.493 -11.682 28.092 1.00 90.50 95 ASN A C 1
ATOM 759 O O . ASN A 1 95 ? -13.344 -12.131 29.218 1.00 90.50 95 ASN A O 1
ATOM 763 N N . ALA A 1 96 ? -14.183 -10.563 27.838 1.00 91.75 96 ALA A N 1
ATOM 764 C CA . ALA A 1 96 ? -14.815 -9.765 28.889 1.00 91.75 96 ALA A CA 1
ATOM 765 C C . ALA A 1 96 ? -15.931 -10.534 29.622 1.00 91.75 96 ALA A C 1
ATOM 767 O O . ALA A 1 96 ? -15.979 -10.519 30.845 1.00 91.75 96 ALA A O 1
ATOM 768 N N . VAL A 1 97 ? -16.783 -11.256 28.884 1.00 91.81 97 VAL A N 1
ATOM 769 C CA . VAL A 1 97 ? -17.865 -12.072 29.473 1.00 91.81 97 VAL A CA 1
ATOM 770 C C . VAL A 1 97 ? -17.326 -13.293 30.229 1.00 91.81 97 VAL A C 1
ATOM 772 O O . VAL A 1 97 ? -17.937 -13.734 31.189 1.00 91.81 97 VAL A O 1
ATOM 775 N N . MET A 1 98 ? -16.195 -13.861 29.803 1.00 79.88 98 MET A N 1
ATOM 776 C CA . MET A 1 98 ? -15.569 -15.015 30.466 1.00 79.88 98 MET A CA 1
ATOM 777 C C . MET A 1 98 ? -14.709 -14.621 31.681 1.00 79.88 98 MET A C 1
ATOM 779 O O . MET A 1 98 ? -14.295 -15.493 32.437 1.00 79.88 98 MET A O 1
ATOM 783 N N . SER A 1 99 ? -14.381 -13.334 31.832 1.00 71.31 99 SER A N 1
ATOM 784 C CA . SER A 1 99 ? -13.597 -12.814 32.960 1.00 71.31 99 SER A CA 1
ATOM 785 C C . SER A 1 99 ? -14.431 -12.402 34.181 1.00 71.31 99 SER A C 1
ATOM 787 O O . SER A 1 99 ? -13.842 -11.972 35.172 1.00 71.31 99 SER A O 1
ATOM 789 N N . GLU A 1 100 ? -15.760 -12.526 34.106 1.00 51.84 100 GLU A N 1
ATOM 790 C CA . GLU A 1 100 ? -16.692 -12.487 35.249 1.00 51.84 100 GLU A CA 1
ATOM 791 C C . GLU A 1 100 ? -16.986 -13.908 35.749 1.00 51.84 100 GLU A C 1
ATOM 793 O O . GLU A 1 100 ? -17.047 -14.086 36.987 1.00 51.84 100 GLU A O 1
#

Mean predicted aligned error: 9.25 Å

Radius of gyration: 17.76 Å; Cα contacts (8 Å, |Δi|>4): 59; chains: 1; bounding box: 39×28×49 Å

Sequence (100 aa):
LCYRMTPSNKAEIVKLVKKSLKGKVLAIGDGANDVPMIQCADNESCSLLIQMFKAVMASDFAIARFRFLRTLLMVHGHWCYDRLARTFLYFLYKNAVMSE

InterPro domains:
  IPR001757 P-type ATPase [TIGR01494] (1-98)
  IPR023214 HAD superfamily [G3DSA:3.40.50.1000] (1-68)
  IPR032630 P-type ATPase, C-terminal [PF16212] (56-98)
  IPR036412 HAD-like superfamily [SSF56784] (2-76)

Secondary structure (DSSP, 8-state):
---S--HHHHHHHHHHHHHHH-S------SSGGGHHHHHHHH-S---S--TTS-SSSS-S---SSTHHHHHIIIIIIHHHHHHHHHHHHHHHHHHHHHT-

pLDDT: mean 77.5, std 16.59, range [36.97, 94.12]

Solvent-accessible surface area (backbone atoms only — not comparable to full-atom values): 6243 Å² total; per-residue (Å²): 142,87,77,94,72,53,42,66,59,50,18,50,51,42,45,50,49,40,68,72,65,78,52,92,54,86,54,86,68,92,53,83,64,31,46,57,24,29,43,33,32,76,44,91,78,80,68,99,71,76,84,90,79,47,88,85,71,51,54,102,71,88,72,98,49,76,78,52,51,57,53,46,53,63,51,52,43,48,52,50,51,54,52,51,53,52,51,52,52,49,50,53,51,52,52,58,66,71,72,112

Foldseek 3Di:
DDPDDFLVVLLVVLLVCCVPVVDQDAFDDDDPSCLSNLQSRVDNDPDDDDPDDDPPPSHPDDDPDPVCVCVCCPPVVVVVVVVVVVVVVVVVVVVVVVVD

Organism: Anisakis simplex (NCBI:txid6269)